Protein AF-A0A8C2T791-F1 (afdb_monomer_lite)

Foldseek 3Di:
DDPPDDDDPDDDDDDDDDDDPDDPDDDDDPVVDPVSVVVVVVVQVVVCVVPVDLDDPPVDPVVLVVVVVVCVVVVPDLPDDDDDDPCRSVVSVVVSVVCVVVVVD

Sequence (105 aa):
EETRGTYVVGAAVGAEVANGTERAPFAPSALGTRPHWDAAYERELRAFQETGDAGEIWFGEESMVRIIRWLEKQKVPLDSSVLDIGTGNGVLLIELVSMLQRGKI

InterPro domains:
  IPR029063 S-adenosyl-L-methionine-dependent methyltransferase superfamily [G3DSA:3.40.50.150] (30-104)
  IPR029063 S-adenosyl-L-methionine-dependent methyltransferase superfamily [SSF53335] (32-101)

Radius of gyration: 20.85 Å; chains: 1; bounding box: 42×51×49 Å

Structure (mmCIF, N/CA/C/O backbone):
data_AF-A0A8C2T791-F1
#
_entry.id   AF-A0A8C2T791-F1
#
loop_
_atom_site.group_PDB
_atom_site.id
_atom_site.type_symbol
_atom_site.label_atom_id
_atom_site.label_alt_id
_atom_site.label_comp_id
_atom_site.label_asym_id
_atom_site.label_entity_id
_atom_site.label_seq_id
_atom_site.pdbx_PDB_ins_code
_atom_site.Cartn_x
_atom_site.Cartn_y
_atom_site.Cartn_z
_atom_site.occupancy
_atom_site.B_iso_or_equiv
_atom_site.auth_seq_id
_atom_site.auth_comp_id
_atom_site.auth_asym_id
_atom_site.auth_atom_id
_atom_site.pdbx_PDB_model_num
ATOM 1 N N . GLU A 1 1 ? -22.184 10.692 -30.154 1.00 37.22 1 GLU A N 1
ATOM 2 C CA . GLU A 1 1 ? -20.883 11.312 -30.470 1.00 37.22 1 GLU A CA 1
ATOM 3 C C . GLU A 1 1 ? -20.112 11.487 -29.181 1.00 37.22 1 GLU A C 1
ATOM 5 O O . GLU A 1 1 ? -20.468 12.316 -28.357 1.00 37.22 1 GLU A O 1
ATOM 10 N N . GLU A 1 2 ? -19.150 10.599 -28.959 1.00 40.03 2 GLU A N 1
ATOM 11 C CA . GLU A 1 2 ? -18.302 10.560 -27.773 1.00 40.03 2 GLU A CA 1
ATOM 12 C C . GLU A 1 2 ? -16.948 11.148 -28.171 1.00 40.03 2 GLU A C 1
ATOM 14 O O . GLU A 1 2 ? -16.195 10.551 -28.944 1.00 40.03 2 GLU A O 1
ATOM 19 N N . THR A 1 3 ? -16.668 12.366 -27.712 1.00 38.25 3 THR A N 1
ATOM 20 C CA . THR A 1 3 ? -15.405 13.049 -27.991 1.00 38.25 3 THR A CA 1
ATOM 21 C C . THR A 1 3 ? -14.306 12.386 -27.170 1.00 38.25 3 THR A C 1
ATOM 23 O O . THR A 1 3 ? -14.092 12.705 -26.003 1.00 38.25 3 THR A O 1
ATOM 26 N N . ARG A 1 4 ? -13.621 11.421 -27.788 1.00 49.81 4 ARG A N 1
ATOM 27 C CA . ARG A 1 4 ? -12.403 10.801 -27.264 1.00 49.81 4 ARG A CA 1
ATOM 28 C C . ARG A 1 4 ? -11.344 11.880 -27.049 1.00 49.81 4 ARG A C 1
ATOM 30 O O . ARG A 1 4 ? -10.803 12.421 -28.010 1.00 49.81 4 ARG A O 1
ATOM 37 N N . GLY A 1 5 ? -11.049 12.174 -25.785 1.00 41.38 5 GLY A N 1
ATOM 38 C CA . GLY A 1 5 ? -9.895 12.977 -25.403 1.00 41.38 5 GLY A CA 1
ATOM 39 C C . GLY A 1 5 ? -8.616 12.292 -25.881 1.00 41.38 5 GLY A C 1
ATOM 40 O O . GLY A 1 5 ? -8.295 11.179 -25.469 1.00 41.38 5 GLY A O 1
ATOM 41 N N . THR A 1 6 ? -7.901 12.938 -26.794 1.00 42.34 6 THR A N 1
ATOM 42 C CA . THR A 1 6 ? -6.577 12.514 -27.241 1.00 42.34 6 THR A CA 1
ATOM 43 C C . THR A 1 6 ? -5.566 12.790 -26.135 1.00 42.34 6 THR A C 1
ATOM 45 O O . THR A 1 6 ? -5.241 13.946 -25.863 1.00 42.34 6 THR A O 1
ATOM 48 N N . TYR A 1 7 ? -5.047 11.738 -25.506 1.00 37.75 7 TYR A N 1
ATOM 49 C CA . TYR A 1 7 ? -3.853 11.844 -24.674 1.00 37.75 7 TYR A CA 1
ATOM 50 C C . TYR A 1 7 ? -2.644 12.029 -25.592 1.00 37.75 7 TYR A C 1
ATOM 52 O O . TYR A 1 7 ? -2.290 11.139 -26.365 1.00 37.75 7 TYR A O 1
ATOM 60 N N . VAL A 1 8 ? -2.026 13.205 -25.531 1.00 44.56 8 VAL A N 1
ATOM 61 C CA . VAL A 1 8 ? -0.753 13.486 -26.199 1.00 44.56 8 VAL A CA 1
ATOM 62 C C . VAL A 1 8 ? 0.355 12.733 -25.464 1.00 44.56 8 VAL A C 1
ATOM 64 O O . VAL A 1 8 ? 0.738 13.093 -24.354 1.00 44.56 8 VAL A O 1
ATOM 67 N N . VAL A 1 9 ? 0.862 11.669 -26.085 1.00 46.06 9 VAL A N 1
ATOM 68 C CA . VAL A 1 9 ? 2.097 10.998 -25.667 1.00 46.06 9 VAL A CA 1
ATOM 69 C C . VAL A 1 9 ? 3.256 11.806 -26.252 1.00 46.06 9 VAL A C 1
ATOM 71 O O . VAL A 1 9 ? 3.477 11.796 -27.461 1.00 46.06 9 VAL A O 1
ATOM 74 N N . GLY A 1 10 ? 3.942 12.579 -25.409 1.00 44.81 10 GLY A N 1
ATOM 75 C CA . GLY A 1 10 ? 5.045 13.443 -25.829 1.00 44.81 10 GLY A CA 1
ATOM 76 C C . GLY A 1 10 ? 6.258 12.637 -26.300 1.00 44.81 10 GLY A C 1
ATOM 77 O O . GLY A 1 10 ? 6.869 11.918 -25.513 1.00 44.81 10 GLY A O 1
ATOM 78 N N . ALA A 1 11 ? 6.614 12.779 -27.578 1.00 45.16 11 ALA A N 1
ATOM 79 C CA . ALA A 1 1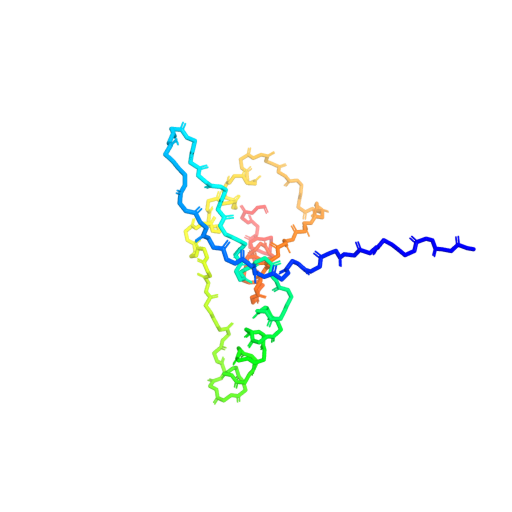1 ? 7.894 12.347 -28.126 1.00 45.16 11 ALA A CA 1
ATOM 80 C C . ALA A 1 11 ? 8.984 13.369 -27.759 1.00 45.16 11 ALA A C 1
ATOM 82 O O . ALA A 1 11 ? 8.800 14.573 -27.937 1.00 45.16 11 ALA A O 1
ATOM 83 N N . ALA A 1 12 ? 10.114 12.890 -27.238 1.00 49.47 12 ALA A N 1
ATOM 84 C CA . ALA A 1 12 ? 11.259 13.724 -26.890 1.00 49.47 12 ALA A CA 1
ATOM 85 C C . ALA A 1 12 ? 11.958 14.250 -28.156 1.00 49.47 12 ALA A C 1
ATOM 87 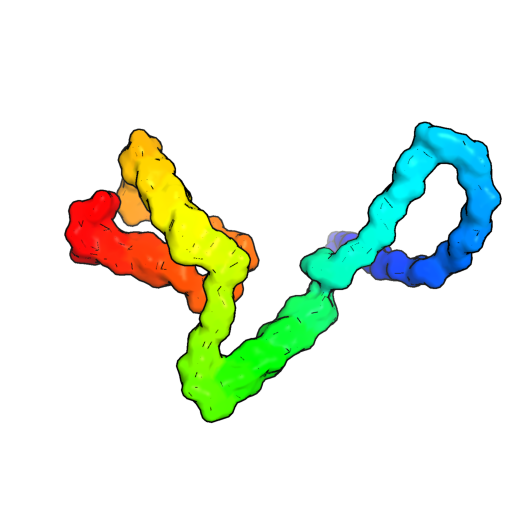O O . ALA A 1 12 ? 12.351 13.463 -29.017 1.00 49.47 12 ALA A O 1
ATOM 88 N N . VAL A 1 13 ? 12.158 15.567 -28.246 1.00 44.84 13 VAL A N 1
ATOM 89 C CA . VAL A 1 13 ? 13.001 16.204 -29.268 1.00 44.84 13 VAL A CA 1
ATOM 90 C C . VAL A 1 13 ? 13.973 17.200 -28.632 1.00 44.84 13 VAL A C 1
ATOM 92 O O . VAL A 1 13 ? 13.577 18.019 -27.812 1.00 44.84 13 VAL A O 1
ATOM 95 N N . GLY A 1 14 ? 15.241 17.032 -29.033 1.00 47.66 14 GLY A N 1
ATOM 96 C CA . GLY A 1 14 ? 16.442 17.876 -28.930 1.00 47.66 14 GLY A CA 1
ATOM 97 C C . GLY A 1 14 ? 16.470 19.072 -27.974 1.00 47.66 14 GLY A C 1
ATOM 98 O O . GLY A 1 14 ? 15.722 20.027 -28.136 1.00 47.66 14 GLY A O 1
ATOM 99 N N . ALA A 1 15 ? 17.446 19.069 -27.061 1.00 45.56 15 ALA A N 1
ATOM 100 C CA . ALA A 1 15 ? 17.803 20.231 -26.253 1.00 45.56 15 ALA A CA 1
ATOM 101 C C . ALA A 1 15 ? 18.849 21.106 -26.973 1.00 45.56 15 ALA A C 1
ATOM 103 O O . ALA A 1 15 ? 19.991 20.680 -27.149 1.00 45.56 15 ALA A O 1
ATOM 104 N N . GLU A 1 16 ? 18.478 22.338 -27.329 1.00 52.22 16 GLU A N 1
ATOM 105 C CA . GLU A 1 16 ? 19.422 23.453 -27.482 1.00 52.22 16 GLU A CA 1
ATOM 106 C C . GLU A 1 16 ? 19.473 24.262 -26.180 1.00 52.22 16 GLU A C 1
ATOM 108 O O . GLU A 1 16 ? 18.463 24.469 -25.505 1.00 52.22 16 GLU A O 1
ATOM 113 N N . VAL A 1 17 ? 20.680 24.691 -25.808 1.00 54.94 17 VAL A N 1
ATOM 114 C CA . VAL A 1 17 ? 20.973 25.351 -24.532 1.00 54.94 17 VAL A CA 1
ATOM 115 C C . VAL A 1 17 ? 20.837 26.864 -24.692 1.00 54.94 17 VAL A C 1
ATOM 117 O O . VAL A 1 17 ? 21.623 27.482 -25.408 1.00 54.94 17 VAL A O 1
ATOM 120 N N . ALA A 1 18 ? 19.884 27.467 -23.977 1.00 49.16 18 ALA A N 1
ATOM 121 C CA . ALA A 1 18 ? 19.761 28.915 -23.828 1.00 49.16 18 ALA A CA 1
ATOM 122 C C . ALA A 1 18 ? 20.027 29.348 -22.376 1.00 49.16 18 ALA A C 1
ATOM 124 O O . ALA A 1 18 ? 19.645 28.684 -21.415 1.00 49.16 18 ALA A O 1
ATOM 125 N N . ASN A 1 19 ? 20.729 30.472 -22.254 1.00 56.94 19 ASN A N 1
ATOM 126 C CA . ASN A 1 19 ? 21.248 31.075 -21.031 1.00 56.94 19 ASN A CA 1
ATOM 127 C C . ASN A 1 19 ? 20.144 31.895 -20.328 1.00 56.94 19 ASN A C 1
ATOM 129 O O . ASN A 1 19 ? 19.562 32.775 -20.958 1.00 56.94 19 ASN A O 1
ATOM 133 N N . GLY A 1 20 ? 19.872 31.655 -19.042 1.00 53.25 20 GLY A N 1
ATOM 134 C CA . GLY A 1 20 ? 18.933 32.466 -18.251 1.00 53.25 20 GLY A CA 1
ATOM 135 C C . GLY A 1 20 ? 18.249 31.678 -17.135 1.00 53.25 20 GLY A C 1
ATOM 136 O O . GLY A 1 20 ? 17.874 30.529 -17.317 1.00 53.25 20 GLY A O 1
ATOM 137 N N . THR A 1 21 ? 18.125 32.286 -15.961 1.00 63.97 21 THR A N 1
ATOM 138 C CA . THR A 1 21 ? 17.650 31.725 -14.685 1.00 63.97 21 THR A CA 1
ATOM 139 C C . THR A 1 21 ? 16.161 31.337 -14.667 1.00 63.97 21 THR A C 1
ATOM 141 O O . THR A 1 21 ? 15.393 31.855 -13.862 1.00 63.97 21 THR A O 1
ATOM 144 N N . GLU A 1 22 ? 15.756 30.390 -15.504 1.00 64.06 22 GLU A N 1
ATOM 145 C CA . GLU A 1 22 ? 14.543 29.591 -15.328 1.00 64.06 22 GLU A CA 1
ATOM 146 C C . GLU A 1 22 ? 14.955 28.122 -15.311 1.00 64.06 22 GLU A C 1
ATOM 148 O O . GLU A 1 22 ? 15.619 27.625 -16.221 1.00 64.06 22 GLU A O 1
ATOM 153 N N . ARG A 1 23 ? 14.611 27.410 -14.234 1.00 69.19 23 ARG A N 1
ATOM 154 C CA . ARG A 1 23 ? 14.864 25.972 -14.166 1.00 69.19 23 ARG A CA 1
ATOM 155 C C . ARG A 1 23 ? 14.013 25.326 -15.256 1.00 69.19 23 ARG A C 1
ATOM 157 O O . ARG A 1 23 ? 12.789 25.350 -15.150 1.00 69.19 23 ARG A O 1
ATOM 164 N N . ALA A 1 24 ? 14.664 24.782 -16.285 1.00 76.44 24 ALA A N 1
ATOM 165 C CA . ALA A 1 24 ? 13.989 24.050 -17.349 1.00 76.44 24 ALA A CA 1
ATOM 166 C C . ALA A 1 24 ? 12.994 23.040 -16.742 1.00 76.44 24 ALA A C 1
ATOM 168 O O . ALA A 1 24 ? 13.310 22.431 -15.707 1.00 76.44 24 ALA A O 1
ATOM 169 N N . PRO A 1 25 ? 11.796 22.877 -17.336 1.00 81.12 25 PRO A N 1
ATOM 170 C CA . PRO A 1 25 ? 10.793 21.964 -16.813 1.00 81.12 25 PRO A CA 1
ATOM 171 C C . PRO A 1 25 ? 11.381 20.559 -16.688 1.00 81.12 25 PRO A C 1
ATOM 173 O O . PRO A 1 25 ? 12.158 20.111 -17.534 1.00 81.12 25 PRO A O 1
ATOM 176 N N . PHE A 1 26 ? 11.029 19.870 -15.602 1.00 84.31 26 PHE A N 1
ATOM 177 C CA . PHE A 1 26 ? 11.487 18.504 -15.387 1.00 84.31 26 PHE A CA 1
ATOM 178 C C . PHE A 1 26 ? 11.040 17.615 -16.547 1.00 84.31 26 PHE A C 1
ATOM 180 O O . PHE A 1 26 ? 9.899 17.700 -17.005 1.00 84.31 26 PHE A O 1
ATOM 187 N N . ALA A 1 27 ? 11.942 16.744 -16.999 1.00 87.81 27 ALA A N 1
ATOM 188 C CA . ALA A 1 27 ? 11.590 15.726 -17.972 1.00 87.81 27 ALA A CA 1
ATOM 189 C C . ALA A 1 27 ? 10.465 14.826 -17.415 1.00 87.81 27 ALA A C 1
ATOM 191 O O . ALA A 1 27 ? 10.436 14.569 -16.204 1.00 87.81 27 ALA A O 1
ATOM 192 N N . PRO A 1 28 ? 9.550 14.329 -18.269 1.00 88.38 28 PRO A N 1
ATOM 193 C CA . PRO A 1 28 ? 8.512 13.396 -17.849 1.00 88.38 28 PRO A CA 1
ATOM 194 C C . PRO A 1 28 ? 9.103 12.177 -17.131 1.00 88.38 28 PRO A C 1
ATOM 196 O O . PRO A 1 28 ? 10.093 11.596 -17.576 1.00 88.38 28 PRO A O 1
ATOM 199 N N . SER A 1 29 ? 8.484 11.779 -16.021 1.00 91.44 29 SER A N 1
ATOM 200 C CA . SER A 1 29 ? 8.918 10.612 -15.252 1.00 91.44 29 SER A CA 1
ATOM 201 C C . SER A 1 29 ? 8.358 9.323 -15.844 1.00 91.44 29 SER A C 1
ATOM 203 O O . SER A 1 29 ? 7.168 9.247 -16.156 1.00 91.44 29 SER A O 1
ATOM 205 N N . ALA A 1 30 ? 9.184 8.275 -15.901 1.00 92.62 30 ALA A N 1
ATOM 206 C CA . ALA A 1 30 ? 8.735 6.929 -16.252 1.00 92.62 30 ALA A CA 1
ATOM 207 C C . ALA A 1 30 ? 7.630 6.420 -15.306 1.00 92.62 30 ALA A C 1
ATOM 209 O O . ALA A 1 30 ? 6.695 5.764 -15.762 1.00 92.62 30 ALA A O 1
ATOM 210 N N . LEU A 1 31 ? 7.674 6.808 -14.023 1.00 90.62 31 LEU A N 1
ATOM 211 C CA . LEU A 1 31 ? 6.661 6.467 -13.011 1.00 90.62 31 LEU A CA 1
ATOM 212 C C . LEU A 1 31 ? 5.271 7.041 -13.334 1.00 90.62 31 LEU A C 1
ATOM 214 O O . LEU A 1 31 ? 4.273 6.591 -12.784 1.00 90.62 31 LEU A O 1
ATOM 218 N N . GLY A 1 32 ? 5.186 8.035 -14.221 1.00 90.19 32 GLY A N 1
ATOM 219 C CA . GLY A 1 32 ? 3.916 8.597 -14.683 1.00 90.19 32 GLY A CA 1
ATOM 220 C C . GLY A 1 32 ? 3.291 7.832 -15.852 1.00 90.19 32 GLY A C 1
ATOM 221 O O . GLY A 1 32 ? 2.285 8.281 -16.395 1.00 90.19 32 GLY A O 1
ATOM 222 N N . THR A 1 33 ? 3.893 6.723 -16.292 1.00 94.38 33 THR A N 1
ATOM 223 C CA . THR A 1 33 ? 3.505 6.043 -17.532 1.00 94.38 33 THR A CA 1
ATOM 224 C C . THR A 1 33 ? 2.925 4.660 -17.260 1.00 94.38 33 THR A C 1
ATOM 226 O O . THR A 1 33 ? 3.458 3.889 -16.467 1.00 94.38 33 THR A O 1
ATOM 229 N N . ARG A 1 34 ? 1.845 4.310 -17.965 1.00 93.88 34 ARG A N 1
ATOM 230 C CA . ARG A 1 34 ? 1.254 2.967 -17.903 1.00 93.88 34 ARG A CA 1
ATOM 231 C C . ARG A 1 34 ? 2.249 1.850 -18.268 1.00 93.88 34 ARG A C 1
ATOM 233 O O . ARG A 1 34 ? 2.312 0.894 -17.506 1.00 93.88 34 ARG A O 1
ATOM 240 N N . PRO A 1 35 ? 3.052 1.951 -19.350 1.00 96.81 35 PRO A N 1
ATOM 241 C CA . PRO A 1 35 ? 3.991 0.886 -19.709 1.00 96.81 35 PRO A CA 1
ATOM 242 C C . PRO A 1 35 ? 4.986 0.537 -18.599 1.00 96.81 35 PRO A C 1
ATOM 244 O O . PRO A 1 35 ? 5.349 -0.624 -18.447 1.00 96.81 35 PRO A O 1
ATOM 247 N N . HIS A 1 36 ? 5.407 1.526 -17.802 1.00 94.94 36 HIS A N 1
ATOM 248 C CA . HIS A 1 36 ? 6.264 1.276 -16.646 1.00 94.94 36 HIS A CA 1
ATOM 249 C C . HIS A 1 36 ? 5.578 0.365 -15.617 1.00 94.94 36 HIS A C 1
ATOM 251 O O . HIS A 1 36 ? 6.180 -0.604 -15.158 1.00 94.94 36 HIS A O 1
ATOM 257 N N . TRP A 1 37 ? 4.321 0.659 -15.280 1.00 93.25 37 TRP A N 1
ATOM 258 C CA . TRP A 1 37 ? 3.559 -0.103 -14.291 1.00 93.25 37 TRP A CA 1
ATOM 259 C C . TRP A 1 37 ? 3.102 -1.469 -14.804 1.00 93.25 37 TRP A C 1
ATOM 261 O O . TRP A 1 37 ? 3.144 -2.425 -14.037 1.00 93.25 37 TRP A O 1
ATOM 271 N N . ASP A 1 38 ? 2.763 -1.591 -16.092 1.00 95.38 38 ASP A N 1
ATOM 272 C CA . ASP A 1 38 ? 2.466 -2.886 -16.721 1.00 95.38 38 ASP A CA 1
ATOM 273 C C . ASP A 1 38 ? 3.697 -3.819 -16.610 1.00 95.38 38 ASP A C 1
ATOM 275 O O . ASP A 1 38 ? 3.588 -4.952 -16.143 1.00 95.38 38 ASP A O 1
ATOM 279 N N . ALA A 1 39 ? 4.899 -3.314 -16.917 1.00 96.25 39 ALA A N 1
ATOM 280 C CA . ALA A 1 39 ? 6.142 -4.080 -16.782 1.00 96.25 39 ALA A CA 1
ATOM 281 C C . ALA A 1 39 ? 6.515 -4.389 -15.318 1.00 96.25 39 ALA A C 1
ATOM 283 O O . ALA A 1 39 ? 7.064 -5.454 -15.023 1.00 96.25 39 ALA A O 1
ATOM 284 N N . ALA A 1 40 ? 6.245 -3.464 -14.389 1.00 92.62 40 ALA A N 1
ATOM 285 C CA . ALA A 1 40 ? 6.460 -3.696 -12.962 1.00 92.62 40 ALA A CA 1
ATOM 286 C C . ALA A 1 40 ? 5.552 -4.815 -12.434 1.00 92.62 40 ALA A C 1
ATOM 288 O O . ALA A 1 40 ? 6.045 -5.731 -11.776 1.00 92.62 40 ALA A O 1
ATOM 289 N N . TYR A 1 41 ? 4.271 -4.785 -12.805 1.00 91.69 41 TYR A N 1
ATOM 290 C CA . TYR A 1 41 ? 3.292 -5.804 -12.444 1.00 91.69 41 TYR A CA 1
ATOM 291 C C . TYR A 1 41 ? 3.685 -7.192 -12.963 1.00 91.69 41 TYR A C 1
ATOM 293 O O . TYR A 1 41 ? 3.689 -8.155 -12.200 1.00 91.69 41 TYR A O 1
ATOM 301 N N . GLU A 1 42 ? 4.074 -7.311 -14.236 1.00 94.94 42 GLU A N 1
ATOM 302 C CA . GLU A 1 42 ? 4.495 -8.597 -14.812 1.00 94.94 42 GLU A CA 1
ATOM 303 C C . GLU A 1 42 ? 5.709 -9.198 -14.090 1.00 94.94 42 GLU A C 1
ATOM 305 O O . GLU A 1 42 ? 5.773 -10.411 -13.867 1.00 94.94 42 GLU A O 1
ATOM 310 N N . ARG A 1 43 ? 6.675 -8.353 -13.712 1.00 93.62 43 ARG A N 1
ATOM 311 C CA . ARG A 1 43 ? 7.860 -8.776 -12.958 1.00 93.62 43 ARG A CA 1
ATOM 312 C C . ARG A 1 43 ? 7.482 -9.274 -11.565 1.00 93.62 43 ARG A C 1
ATOM 314 O O . ARG A 1 43 ? 7.951 -10.335 -11.163 1.00 93.62 43 ARG A O 1
ATOM 321 N N . GLU A 1 44 ? 6.660 -8.520 -10.843 1.00 91.94 44 GLU A N 1
ATOM 322 C CA . GLU A 1 44 ? 6.244 -8.866 -9.479 1.00 91.94 44 GLU A CA 1
ATOM 323 C C . GLU A 1 44 ? 5.378 -10.126 -9.455 1.00 91.94 44 GLU A C 1
ATOM 325 O O . GLU A 1 44 ? 5.601 -11.008 -8.630 1.00 91.94 44 GLU A O 1
ATOM 330 N N . LEU A 1 45 ? 4.467 -10.277 -10.419 1.00 92.81 45 LEU A N 1
ATOM 331 C CA . LEU A 1 45 ? 3.653 -11.481 -10.553 1.00 92.81 45 LEU A CA 1
ATOM 332 C C . LEU A 1 45 ? 4.513 -12.727 -10.793 1.00 92.81 45 LEU A C 1
ATOM 334 O O . LEU A 1 45 ? 4.270 -13.770 -10.186 1.00 92.81 45 LEU A O 1
ATOM 338 N N . ARG A 1 46 ? 5.528 -12.626 -11.660 1.00 95.06 46 ARG A N 1
ATOM 339 C CA . ARG A 1 46 ? 6.470 -13.726 -11.903 1.00 95.06 46 ARG A CA 1
ATOM 340 C C . ARG A 1 46 ? 7.261 -14.068 -10.642 1.00 95.06 46 ARG A C 1
ATOM 342 O O . ARG A 1 46 ? 7.347 -15.239 -10.292 1.00 95.06 46 ARG A O 1
ATOM 349 N N . ALA A 1 47 ? 7.788 -13.060 -9.947 1.00 92.19 47 ALA A N 1
ATOM 350 C CA . ALA A 1 47 ? 8.519 -13.264 -8.700 1.00 92.19 47 ALA A CA 1
ATOM 351 C C . ALA A 1 47 ? 7.649 -13.979 -7.652 1.00 92.19 47 ALA A C 1
ATOM 353 O O . ALA A 1 47 ? 8.076 -14.985 -7.092 1.00 92.19 47 ALA A O 1
ATOM 354 N N . PHE A 1 48 ? 6.398 -13.541 -7.471 1.00 93.81 48 PHE A N 1
ATOM 355 C CA . PHE A 1 48 ? 5.449 -14.195 -6.570 1.00 93.81 48 PHE A CA 1
ATOM 356 C C . PHE A 1 48 ? 5.206 -15.664 -6.946 1.00 93.81 48 PHE A C 1
ATOM 358 O O . PHE A 1 48 ? 5.176 -16.528 -6.074 1.00 93.81 48 PHE A O 1
ATOM 365 N N 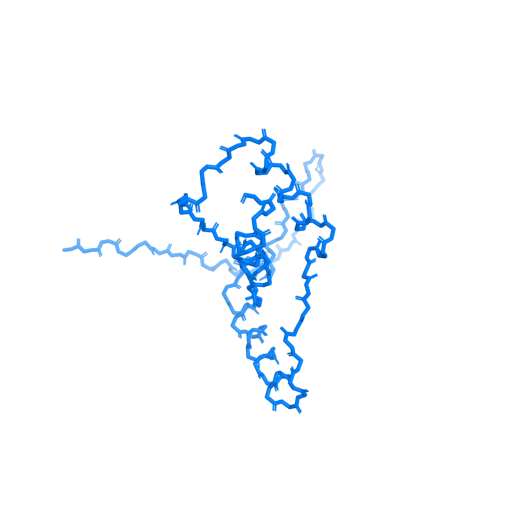. GLN A 1 49 ? 5.067 -15.978 -8.237 1.00 95.88 49 GLN A N 1
ATOM 366 C CA . GLN A 1 49 ? 4.881 -17.359 -8.699 1.00 95.88 49 GLN A CA 1
ATOM 367 C C . GLN A 1 49 ? 6.106 -18.250 -8.447 1.00 95.88 49 GLN A C 1
ATOM 369 O O . GLN A 1 49 ? 5.949 -19.449 -8.227 1.00 95.88 49 GLN A O 1
ATOM 374 N N . GLU A 1 50 ? 7.312 -17.684 -8.490 1.00 96.75 50 GLU A N 1
ATOM 375 C CA . GLU A 1 50 ? 8.567 -18.422 -8.327 1.00 96.75 50 GLU A CA 1
ATOM 376 C C . GLU A 1 50 ? 8.953 -18.622 -6.854 1.00 96.75 50 GLU A C 1
ATOM 378 O O . GLU A 1 50 ? 9.436 -19.695 -6.489 1.00 96.75 50 GLU A O 1
ATOM 383 N N . THR A 1 51 ? 8.749 -17.611 -6.005 1.00 95.31 51 THR A N 1
ATOM 384 C CA . THR A 1 51 ? 9.254 -17.601 -4.620 1.00 95.31 51 THR A CA 1
ATOM 385 C C . THR A 1 51 ? 8.159 -17.555 -3.557 1.00 95.31 51 THR A C 1
ATOM 387 O O . THR A 1 51 ? 8.432 -17.854 -2.395 1.00 95.31 51 THR A O 1
ATOM 390 N N . GLY A 1 52 ? 6.929 -17.185 -3.924 1.00 92.88 52 GLY A N 1
ATOM 391 C CA . G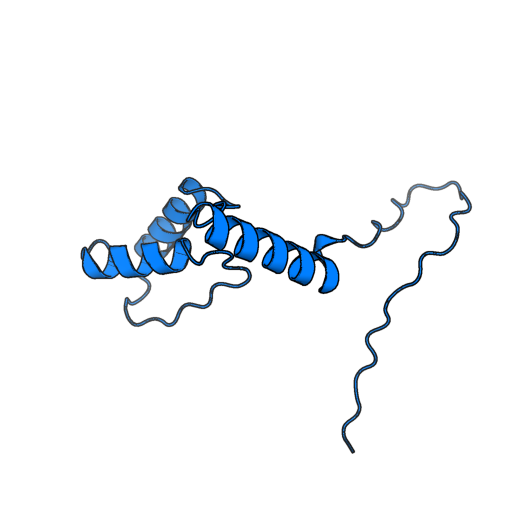LY A 1 52 ? 5.851 -16.880 -2.981 1.00 92.88 52 GLY A CA 1
ATOM 392 C C . GLY A 1 52 ? 6.013 -15.535 -2.264 1.00 92.88 52 GLY A C 1
ATOM 393 O O . GLY A 1 52 ? 5.257 -15.256 -1.335 1.00 92.88 52 GLY A O 1
ATOM 394 N N . ASP A 1 53 ? 6.986 -14.711 -2.663 1.00 88.69 53 ASP A N 1
ATOM 395 C CA . ASP A 1 53 ? 7.221 -13.399 -2.065 1.00 88.69 53 ASP A CA 1
ATOM 396 C C . ASP A 1 53 ? 6.113 -12.412 -2.458 1.00 88.69 53 ASP A C 1
ATOM 398 O O . ASP A 1 53 ? 5.919 -12.113 -3.638 1.00 88.69 53 ASP A O 1
ATOM 402 N N . ALA A 1 54 ? 5.389 -11.897 -1.459 1.00 85.12 54 ALA A N 1
ATOM 403 C CA . ALA A 1 54 ? 4.306 -10.928 -1.629 1.00 85.12 54 ALA A CA 1
ATOM 404 C C . ALA A 1 54 ? 4.793 -9.535 -2.082 1.00 85.12 54 ALA A C 1
ATOM 406 O O . ALA A 1 54 ? 3.974 -8.645 -2.331 1.00 85.12 54 ALA A O 1
ATOM 407 N N . GLY A 1 55 ? 6.108 -9.342 -2.192 1.00 85.38 55 GLY A N 1
ATOM 408 C CA . GLY A 1 55 ? 6.724 -8.136 -2.720 1.00 85.38 55 GLY A CA 1
ATOM 409 C C . GLY A 1 55 ? 6.984 -7.068 -1.662 1.00 85.38 55 GLY A C 1
ATOM 410 O O . GLY A 1 55 ? 6.760 -7.245 -0.464 1.00 85.38 55 GLY A O 1
ATOM 411 N N . GLU A 1 56 ? 7.489 -5.930 -2.127 1.00 83.31 56 GLU A N 1
ATOM 412 C CA . GLU A 1 56 ? 7.995 -4.862 -1.270 1.00 83.31 56 GLU A CA 1
ATOM 413 C C . GLU A 1 56 ? 6.892 -3.945 -0.716 1.00 83.31 56 GLU A C 1
ATOM 415 O O . GLU A 1 56 ? 5.935 -3.573 -1.398 1.00 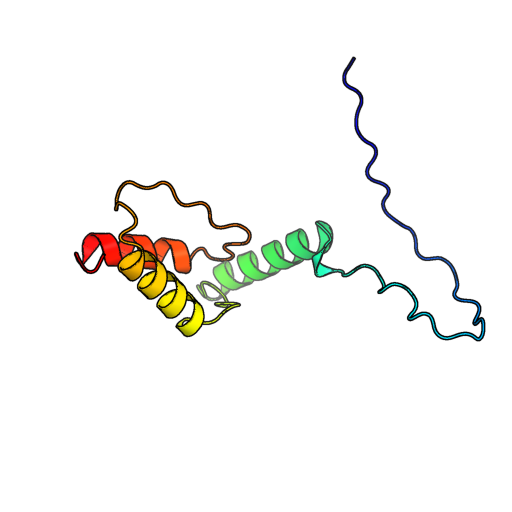83.31 56 GLU A O 1
ATOM 420 N N . ILE A 1 57 ? 7.087 -3.499 0.529 1.00 83.75 57 ILE A N 1
ATOM 421 C CA . ILE A 1 57 ? 6.310 -2.423 1.151 1.00 83.75 57 ILE A CA 1
ATOM 422 C C . ILE A 1 57 ? 6.993 -1.081 0.853 1.00 83.75 57 ILE A C 1
ATOM 424 O O . ILE A 1 57 ? 7.855 -0.623 1.601 1.00 83.75 57 ILE A O 1
ATOM 428 N N . TRP A 1 58 ? 6.563 -0.422 -0.221 1.00 79.31 58 TRP A N 1
ATOM 429 C CA . TRP A 1 58 ? 7.195 0.784 -0.779 1.00 79.31 58 TRP A CA 1
ATOM 430 C C . TRP A 1 58 ? 7.364 1.954 0.202 1.00 79.31 58 TRP A C 1
ATOM 432 O O . TRP A 1 58 ? 8.362 2.668 0.162 1.00 79.31 58 TRP A O 1
ATOM 442 N N . PHE A 1 59 ? 6.389 2.174 1.087 1.00 78.00 59 PHE A N 1
ATOM 443 C CA . PHE A 1 59 ? 6.425 3.277 2.057 1.00 78.00 59 PHE A CA 1
ATOM 444 C C . PHE A 1 59 ? 6.863 2.840 3.462 1.00 78.00 59 PHE A C 1
ATOM 446 O O . PHE A 1 59 ? 6.937 3.676 4.368 1.00 78.00 59 PHE A O 1
ATOM 453 N N . GLY A 1 60 ? 7.172 1.552 3.640 1.00 83.81 60 GLY A N 1
ATOM 454 C CA . GLY A 1 60 ? 7.514 0.930 4.915 1.00 83.81 60 GLY A CA 1
ATOM 455 C C . GLY A 1 60 ? 6.361 0.862 5.927 1.00 83.81 60 GLY A C 1
ATOM 456 O O . GLY A 1 60 ? 5.414 1.654 5.910 1.00 83.81 60 GLY A O 1
ATOM 457 N N . GLU A 1 61 ? 6.478 -0.070 6.872 1.00 85.25 61 GLU A N 1
ATOM 458 C CA . GLU A 1 61 ? 5.486 -0.303 7.934 1.00 85.25 61 GLU A CA 1
ATOM 459 C C . GLU A 1 61 ? 5.268 0.934 8.824 1.00 85.25 61 GLU A C 1
ATOM 461 O O . GLU A 1 61 ? 4.146 1.245 9.222 1.00 85.25 61 GLU A O 1
ATOM 466 N N . GLU A 1 62 ? 6.320 1.718 9.070 1.00 87.94 62 GLU A N 1
ATOM 467 C CA . GLU A 1 62 ? 6.249 2.945 9.872 1.00 87.94 62 GLU A CA 1
ATOM 468 C C . GLU A 1 62 ? 5.274 3.985 9.299 1.00 87.94 62 GLU A C 1
ATOM 470 O O . GLU A 1 62 ? 4.618 4.724 10.040 1.00 87.94 62 GLU A O 1
ATOM 475 N N . SER A 1 63 ? 5.163 4.068 7.971 1.00 88.06 63 SER A N 1
ATOM 476 C CA . SER A 1 63 ? 4.217 4.981 7.323 1.00 88.06 63 SER A CA 1
ATOM 477 C C . SER A 1 63 ? 2.776 4.510 7.511 1.00 88.06 63 SER A C 1
ATOM 479 O O . SER A 1 63 ? 1.910 5.330 7.818 1.00 88.06 63 SER A O 1
ATOM 481 N N . MET A 1 64 ? 2.531 3.198 7.441 1.00 87.06 64 MET A N 1
ATOM 482 C CA . MET A 1 64 ? 1.218 2.610 7.728 1.00 87.06 64 MET A CA 1
ATOM 483 C C . MET A 1 64 ? 0.791 2.886 9.173 1.00 87.06 64 MET A C 1
ATOM 485 O O . MET A 1 64 ? -0.305 3.393 9.410 1.00 87.06 64 MET A O 1
ATOM 489 N N . VAL A 1 65 ? 1.681 2.649 10.144 1.00 87.19 65 VAL A N 1
ATOM 490 C CA . VAL A 1 65 ? 1.410 2.900 11.572 1.00 87.19 65 VAL A CA 1
ATOM 491 C C . VAL A 1 65 ? 1.053 4.367 11.825 1.00 87.19 65 VAL A C 1
ATOM 493 O O . VAL A 1 65 ? 0.153 4.664 12.614 1.00 87.19 65 VAL A O 1
ATOM 496 N N . ARG A 1 66 ? 1.725 5.308 11.150 1.00 91.94 66 ARG A N 1
ATOM 497 C CA . ARG A 1 66 ? 1.410 6.741 11.259 1.00 91.94 66 ARG A CA 1
ATOM 498 C C . ARG A 1 66 ? 0.017 7.081 10.728 1.00 91.94 66 ARG A C 1
ATOM 500 O O . ARG A 1 66 ? -0.687 7.849 11.384 1.00 91.94 66 ARG A O 1
ATOM 507 N N . ILE A 1 67 ? -0.381 6.515 9.587 1.00 89.88 67 ILE A N 1
ATOM 508 C CA . ILE A 1 67 ? -1.719 6.712 9.004 1.00 89.88 67 ILE A CA 1
ATOM 509 C C . ILE A 1 67 ? -2.793 6.182 9.954 1.00 89.88 67 ILE A C 1
ATOM 511 O O . ILE A 1 67 ? -3.747 6.887 10.267 1.00 89.88 67 ILE A O 1
ATOM 515 N N . ILE A 1 68 ? -2.595 4.978 10.481 1.00 86.00 68 ILE A N 1
ATOM 516 C CA . ILE A 1 68 ? -3.523 4.327 11.410 1.00 86.00 68 ILE A CA 1
ATOM 517 C C . ILE A 1 68 ? -3.729 5.175 12.667 1.00 86.00 68 ILE A C 1
ATOM 519 O O . ILE A 1 68 ? -4.858 5.526 13.000 1.00 86.00 68 ILE A O 1
ATOM 523 N N . ARG A 1 69 ? -2.642 5.591 13.328 1.00 89.25 69 ARG A N 1
ATOM 524 C CA . ARG A 1 69 ? -2.723 6.456 14.518 1.00 89.25 69 ARG A CA 1
ATOM 525 C C . ARG A 1 69 ? -3.420 7.780 14.229 1.00 89.25 69 ARG A C 1
ATOM 527 O O . ARG A 1 69 ? -4.062 8.364 15.103 1.00 89.25 69 ARG A O 1
ATOM 534 N N . TRP A 1 70 ? -3.261 8.300 13.013 1.00 92.44 70 TRP A N 1
ATOM 535 C CA . TRP A 1 70 ? -3.965 9.503 12.600 1.00 92.44 70 TRP A CA 1
ATOM 536 C C . TRP A 1 70 ? -5.474 9.250 12.467 1.00 92.44 70 TRP A C 1
ATOM 538 O O . TRP A 1 70 ? -6.244 10.048 13.001 1.00 92.44 70 TRP A O 1
ATOM 548 N N . LEU A 1 71 ? -5.892 8.137 11.852 1.00 89.94 71 LEU A N 1
ATOM 549 C CA . LEU A 1 71 ? -7.302 7.733 11.743 1.00 89.94 71 LEU A CA 1
ATOM 550 C C . LEU A 1 71 ? -7.950 7.545 13.126 1.00 89.94 71 LEU A C 1
ATOM 552 O O . LEU A 1 71 ? -9.026 8.096 13.368 1.00 89.94 71 LEU A O 1
ATOM 556 N N . GLU A 1 72 ? -7.259 6.871 14.054 1.00 86.56 72 GLU A N 1
ATOM 557 C CA . GLU A 1 72 ? -7.667 6.726 15.464 1.00 86.56 72 GLU A CA 1
ATOM 558 C C . GLU A 1 72 ? -7.902 8.093 16.117 1.00 86.56 72 GLU A C 1
ATOM 560 O O . GLU A 1 72 ? -8.953 8.361 16.704 1.00 86.56 72 GLU A O 1
ATOM 565 N N . LYS A 1 73 ? -6.932 9.004 15.975 1.00 92.06 73 LYS A N 1
ATOM 566 C CA . LYS A 1 73 ? -7.010 10.356 16.540 1.00 92.06 73 LYS A CA 1
ATOM 567 C C . LYS A 1 73 ? -8.167 11.165 15.950 1.00 92.06 73 LYS A C 1
ATOM 569 O O . LYS A 1 73 ? -8.767 11.963 16.670 1.00 92.06 73 LYS A O 1
ATOM 574 N N . GLN A 1 74 ? -8.465 10.981 14.664 1.00 94.00 74 GLN A N 1
ATOM 575 C CA . GLN A 1 74 ? -9.606 11.618 14.005 1.00 94.00 74 GLN A CA 1
ATOM 576 C C . GLN A 1 74 ? -10.946 10.956 14.348 1.00 94.00 74 GLN A C 1
ATOM 578 O O . GLN A 1 74 ? -11.985 11.528 14.025 1.00 94.00 74 GLN A O 1
ATOM 583 N N . LYS A 1 75 ? -10.942 9.799 15.029 1.00 89.25 75 LYS A N 1
ATOM 584 C CA . LYS A 1 75 ? -12.142 9.014 15.350 1.00 89.25 75 LYS A CA 1
ATOM 585 C C . LYS A 1 75 ? -12.957 8.690 14.095 1.00 89.25 75 LYS A C 1
ATOM 587 O O . LYS A 1 75 ? -14.179 8.843 14.089 1.00 89.25 75 LYS A O 1
ATOM 592 N N . VAL A 1 76 ? -12.268 8.298 13.020 1.00 88.62 76 VAL A N 1
ATOM 593 C CA . VAL A 1 76 ? -12.929 7.882 11.776 1.00 88.62 76 VAL A CA 1
ATOM 594 C C . VAL A 1 76 ? -13.822 6.669 12.073 1.00 88.62 76 VAL A C 1
ATOM 596 O O . VAL A 1 76 ? -13.331 5.712 12.671 1.00 88.62 76 VAL A O 1
ATOM 599 N N . PRO A 1 77 ? -15.115 6.687 11.693 1.00 87.94 77 PRO A N 1
ATOM 600 C CA . PRO A 1 77 ? -16.008 5.551 11.903 1.00 87.94 77 PRO A CA 1
ATOM 601 C C . PRO A 1 77 ? -15.486 4.277 11.234 1.00 87.94 77 PRO A C 1
ATOM 603 O O . PRO A 1 77 ? -14.992 4.327 10.108 1.00 87.94 77 PRO A O 1
ATOM 606 N N . LEU A 1 78 ? -15.632 3.135 11.902 1.00 84.06 78 LEU A N 1
ATOM 607 C CA . LEU A 1 78 ? -15.105 1.844 11.439 1.00 84.06 78 LEU A CA 1
ATOM 608 C C . LEU A 1 78 ? -15.800 1.289 10.193 1.00 84.06 78 LEU A C 1
ATOM 610 O O . LEU A 1 78 ? -15.243 0.447 9.497 1.00 84.06 78 LEU A O 1
ATOM 614 N N . ASP A 1 79 ? -17.005 1.768 9.909 1.00 86.88 79 ASP A N 1
ATOM 615 C CA . ASP A 1 79 ? -17.783 1.476 8.708 1.00 86.88 79 ASP A CA 1
ATOM 616 C C . ASP A 1 79 ? -17.507 2.465 7.562 1.00 86.88 79 ASP A C 1
ATOM 618 O O . ASP A 1 79 ? -18.142 2.398 6.506 1.00 86.88 79 ASP A O 1
ATOM 622 N N . SER A 1 80 ? -16.541 3.375 7.736 1.00 90.00 80 SER A N 1
ATOM 623 C CA . SER A 1 80 ? -16.119 4.284 6.674 1.00 90.00 80 SER A CA 1
ATOM 624 C C . SER A 1 80 ? -15.510 3.513 5.508 1.00 90.00 80 SER A C 1
ATOM 626 O O . SER A 1 80 ? -14.683 2.618 5.676 1.00 90.00 80 SER A O 1
ATOM 628 N N . SER A 1 81 ? -15.871 3.914 4.292 1.00 90.94 81 SER A N 1
ATOM 629 C CA . SER A 1 81 ? -15.239 3.389 3.082 1.00 90.94 81 SER A CA 1
ATOM 630 C C . SER A 1 81 ? -13.842 3.990 2.892 1.00 90.94 81 SER A C 1
ATOM 632 O O . SER A 1 81 ? -13.667 5.203 3.013 1.00 90.94 81 SER A O 1
ATOM 634 N N . VAL A 1 82 ? -12.859 3.151 2.553 1.00 89.06 82 VAL A N 1
ATOM 635 C CA . VAL A 1 82 ? -11.462 3.548 2.308 1.00 89.06 82 VAL A CA 1
ATOM 636 C C . VAL A 1 82 ? -11.073 3.199 0.872 1.00 89.06 82 VAL A C 1
ATOM 638 O O . VAL A 1 82 ? -11.358 2.101 0.398 1.00 89.06 82 VAL A O 1
ATOM 641 N N . LEU A 1 83 ? -10.407 4.132 0.188 1.00 92.56 83 LEU A N 1
ATOM 642 C CA . LEU A 1 83 ? -9.795 3.927 -1.125 1.00 92.56 83 LEU A CA 1
ATOM 643 C C . LEU A 1 83 ? -8.283 4.129 -1.000 1.00 92.56 83 LEU A C 1
ATOM 645 O O . LEU A 1 83 ? -7.843 5.214 -0.625 1.00 92.56 83 LEU A O 1
ATOM 649 N N . ASP A 1 84 ? -7.509 3.106 -1.350 1.00 90.62 84 ASP A N 1
ATOM 650 C CA . ASP A 1 84 ? -6.048 3.168 -1.408 1.00 90.62 84 ASP A CA 1
ATOM 651 C C . ASP A 1 84 ? -5.584 3.218 -2.872 1.00 90.62 84 ASP A C 1
ATOM 653 O O . ASP A 1 84 ? -5.787 2.276 -3.643 1.00 90.62 84 ASP A O 1
ATOM 657 N N . ILE A 1 85 ? -5.016 4.354 -3.280 1.00 91.12 85 ILE A N 1
ATOM 658 C CA . ILE A 1 85 ? -4.581 4.598 -4.659 1.00 91.12 85 ILE A CA 1
ATOM 659 C C . ILE A 1 85 ? -3.098 4.263 -4.766 1.00 91.12 85 ILE A C 1
ATOM 661 O O . ILE A 1 85 ? -2.268 4.896 -4.121 1.00 91.12 85 ILE A O 1
ATOM 665 N N . GLY A 1 86 ? -2.760 3.312 -5.639 1.00 88.06 86 GLY A N 1
ATOM 666 C CA . GLY A 1 86 ? -1.388 2.807 -5.729 1.00 88.06 86 GLY A CA 1
ATOM 667 C C . GLY A 1 86 ? -1.042 1.854 -4.581 1.00 88.06 86 GLY A C 1
ATOM 668 O O . GLY A 1 86 ? 0.086 1.857 -4.106 1.00 88.06 86 GLY A O 1
ATOM 669 N N . THR A 1 87 ? -2.011 1.031 -4.161 1.00 88.94 87 THR A N 1
ATOM 670 C CA . THR A 1 87 ? -1.913 0.113 -3.009 1.00 88.94 87 THR A CA 1
ATOM 671 C C . THR A 1 87 ? -0.823 -0.966 -3.131 1.00 88.94 87 THR A C 1
ATOM 673 O O . THR A 1 87 ? -0.501 -1.641 -2.154 1.00 88.94 87 THR A O 1
ATOM 676 N N . GLY A 1 88 ? -0.241 -1.154 -4.322 1.00 88.31 88 GLY A N 1
ATOM 677 C CA . GLY A 1 88 ? 0.755 -2.196 -4.570 1.00 88.31 88 GLY A CA 1
ATOM 678 C C . GLY A 1 88 ? 0.202 -3.577 -4.214 1.00 88.31 88 GLY A C 1
ATOM 679 O O . GLY A 1 88 ? -0.837 -3.982 -4.732 1.00 88.31 88 GLY A O 1
ATOM 680 N N . ASN A 1 89 ? 0.866 -4.274 -3.291 1.00 88.31 89 ASN A N 1
ATOM 681 C CA . ASN A 1 89 ? 0.439 -5.583 -2.789 1.00 88.31 89 ASN A CA 1
ATOM 682 C C . ASN A 1 89 ? -0.727 -5.543 -1.776 1.00 88.31 89 ASN A C 1
ATOM 684 O O . ASN A 1 89 ? -1.173 -6.594 -1.320 1.00 88.31 89 ASN A O 1
ATOM 688 N N . GLY A 1 90 ? -1.238 -4.362 -1.413 1.00 90.06 90 GLY A N 1
ATOM 689 C CA . GLY A 1 90 ? -2.426 -4.223 -0.566 1.00 90.06 90 GLY A CA 1
ATOM 690 C C . GLY A 1 90 ? -2.179 -4.280 0.943 1.00 90.06 90 GLY A C 1
ATOM 691 O O . GLY A 1 90 ? -3.144 -4.309 1.710 1.00 90.06 90 GLY A O 1
ATOM 692 N N . VAL A 1 91 ? -0.923 -4.286 1.402 1.00 90.00 91 VAL A N 1
ATOM 693 C CA . VAL A 1 91 ? -0.587 -4.498 2.824 1.00 90.00 91 VAL A CA 1
ATOM 694 C C . VAL A 1 91 ? -1.241 -3.487 3.778 1.00 90.00 91 VAL A C 1
ATOM 696 O O . VAL A 1 91 ? -1.662 -3.861 4.872 1.00 90.00 91 VAL A O 1
ATOM 699 N N . LEU A 1 92 ? -1.407 -2.223 3.364 1.00 88.38 92 LEU A N 1
ATOM 700 C CA . LEU A 1 92 ? -2.066 -1.202 4.186 1.00 88.38 92 LEU A CA 1
ATOM 701 C C . LEU A 1 92 ? -3.538 -1.552 4.437 1.00 88.38 92 LEU A C 1
ATOM 703 O O . LEU A 1 92 ? -4.006 -1.461 5.571 1.00 88.38 92 LEU A O 1
ATOM 707 N N . LEU A 1 93 ? -4.260 -1.980 3.398 1.00 90.06 93 LEU A N 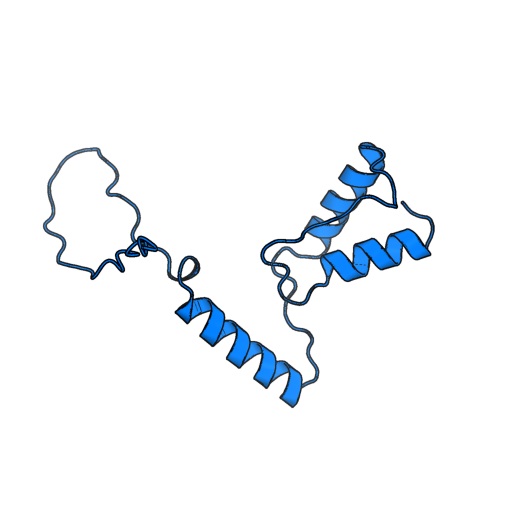1
ATOM 708 C CA . LEU A 1 93 ? -5.663 -2.383 3.513 1.00 90.06 93 LEU A CA 1
ATOM 709 C C . LEU A 1 93 ? -5.813 -3.626 4.399 1.00 90.06 93 LEU A C 1
ATOM 711 O O . LEU A 1 93 ? -6.721 -3.683 5.228 1.00 90.06 93 LEU A O 1
ATOM 715 N N . ILE A 1 94 ? -4.898 -4.593 4.268 1.00 89.12 94 ILE A N 1
ATOM 716 C CA . ILE A 1 94 ? -4.870 -5.793 5.116 1.00 89.12 94 ILE A CA 1
ATOM 717 C C . ILE A 1 94 ? -4.650 -5.417 6.585 1.00 89.12 94 ILE A C 1
ATOM 719 O O . ILE A 1 94 ? -5.342 -5.943 7.463 1.00 89.12 94 ILE A O 1
ATOM 723 N N . GLU A 1 95 ? -3.727 -4.497 6.872 1.00 86.88 95 GLU A N 1
ATOM 724 C CA . GLU A 1 95 ? -3.468 -4.076 8.249 1.00 86.88 95 GLU A CA 1
ATOM 725 C C . GLU A 1 95 ? -4.644 -3.276 8.823 1.00 86.88 95 GLU A C 1
ATOM 727 O O . GLU A 1 95 ? -5.045 -3.534 9.956 1.00 86.88 95 GLU A O 1
ATOM 732 N N . LEU A 1 96 ? -5.274 -2.390 8.042 1.00 86.81 96 LEU A N 1
ATOM 733 C CA . LEU A 1 96 ? -6.483 -1.677 8.472 1.00 86.81 96 LEU A CA 1
ATOM 734 C C . LEU A 1 96 ? -7.597 -2.653 8.875 1.00 86.81 96 LEU A C 1
ATOM 736 O O . LEU A 1 96 ? -8.141 -2.546 9.974 1.00 86.81 96 LEU A O 1
ATOM 740 N N . VAL A 1 97 ? -7.889 -3.661 8.048 1.00 86.00 97 VAL A N 1
ATOM 741 C CA . VAL A 1 97 ? -8.884 -4.697 8.382 1.00 86.00 97 VAL A CA 1
ATOM 742 C C . VAL A 1 97 ? -8.465 -5.495 9.619 1.00 86.00 97 VAL A C 1
ATOM 744 O O . VAL A 1 97 ? -9.285 -5.754 10.502 1.00 86.00 97 VAL A O 1
ATOM 747 N N . SER A 1 98 ? -7.186 -5.858 9.722 1.00 82.88 98 SER A N 1
ATOM 748 C CA . SER A 1 98 ? -6.661 -6.593 10.876 1.00 82.88 98 SER A CA 1
ATOM 749 C C . SER A 1 98 ? -6.821 -5.809 12.177 1.00 82.88 98 SER A C 1
ATOM 751 O O . SER A 1 98 ? -7.073 -6.393 13.231 1.00 82.88 98 SER A O 1
ATOM 753 N N . MET A 1 99 ? -6.696 -4.485 12.135 1.00 70.50 99 MET A N 1
ATOM 754 C CA . MET A 1 99 ? -6.874 -3.643 13.312 1.00 70.50 99 MET A CA 1
ATOM 755 C C . MET A 1 99 ? -8.341 -3.467 13.716 1.00 70.50 99 MET A C 1
ATOM 757 O O . MET A 1 99 ? -8.613 -3.480 14.920 1.00 70.50 99 MET A O 1
ATOM 761 N N . LEU A 1 100 ? -9.272 -3.430 12.753 1.00 70.31 100 LEU A N 1
ATOM 762 C CA . LEU A 1 100 ? -10.718 -3.499 13.021 1.00 70.31 100 LEU A CA 1
ATOM 763 C C . LEU A 1 100 ? -11.076 -4.790 13.767 1.00 70.31 100 LEU A C 1
ATOM 765 O O . LEU A 1 100 ? -11.760 -4.771 14.787 1.00 70.31 100 LEU A O 1
ATOM 769 N N . GLN A 1 101 ? -10.553 -5.926 13.300 1.00 70.69 101 GLN A N 1
ATOM 770 C CA . GLN A 1 101 ? -10.809 -7.231 13.920 1.00 70.69 101 GLN A CA 1
ATOM 771 C C . GLN A 1 101 ? -10.227 -7.352 15.336 1.00 70.69 101 GLN A C 1
ATOM 773 O O . GLN A 1 101 ? -10.753 -8.097 16.160 1.00 70.69 101 GLN A O 1
ATOM 778 N N . ARG A 1 102 ? -9.145 -6.622 15.634 1.00 72.19 102 ARG A N 1
ATOM 779 C CA . ARG A 1 102 ? -8.496 -6.596 16.956 1.00 72.19 102 ARG A CA 1
ATOM 780 C C . ARG A 1 102 ? -9.116 -5.567 17.915 1.00 72.19 102 ARG A C 1
ATOM 782 O O . ARG A 1 102 ? -8.652 -5.487 19.051 1.00 72.19 102 ARG A O 1
ATOM 789 N N . GLY A 1 103 ? -10.103 -4.777 17.479 1.00 61.31 103 GLY A N 1
ATOM 790 C CA . GLY A 1 103 ? -10.730 -3.714 18.276 1.00 61.31 103 GLY A CA 1
ATOM 791 C C . GLY A 1 103 ? -9.764 -2.600 18.697 1.00 61.31 103 GLY A C 1
ATOM 792 O O . GLY A 1 103 ? -9.907 -2.049 19.788 1.00 61.31 103 GLY A O 1
ATOM 793 N N . LYS A 1 104 ? -8.721 -2.342 17.892 1.00 56.66 104 LYS A N 1
ATOM 794 C CA . LYS A 1 104 ? -7.702 -1.306 18.163 1.00 56.66 104 LYS A CA 1
ATOM 795 C C . LYS A 1 104 ? -8.040 0.048 17.536 1.00 56.66 104 LYS A C 1
ATOM 797 O O . LYS A 1 104 ? -7.569 1.067 18.027 1.00 56.66 104 LYS A O 1
ATOM 802 N N . ILE A 1 105 ? -8.885 0.019 16.513 1.00 53.91 105 ILE A N 1
ATOM 803 C CA . ILE A 1 105 ? -9.638 1.141 15.953 1.00 53.91 105 ILE A CA 1
ATOM 804 C C . ILE A 1 105 ? -11.108 0.873 16.232 1.00 53.91 105 ILE A C 1
ATOM 806 O O . ILE A 1 105 ? -11.509 -0.306 16.082 1.00 53.91 105 ILE A O 1
#

Organism: Coturnix japonica (NCBI:txid93934)

pLDDT: mean 78.87, std 18.02, range [37.22, 96.81]

Secondary structure (DSSP, 8-state):
---------PPP-------SS--PPPPPPGGGSHHHHHHHHHHHHHHHHHH------TTHHHHHHHHHHHHHHHT--TT-----TT-TT-HHHHHHHHHHHTT--